Protein AF-A0A4D4M979-F1 (afdb_monomer_lite)

Secondary structure (DSSP, 8-state):
-EE-TTT--EE----TTTSSGGGS-HHHHHHHHHHH-GGG-S---B-TTSPBPPHHHHHHHHHHHHHH-------TT------TTT---------S---------PPPP--S----------

Organism: Streptomyces avermitilis (NCBI:txid33903)

Structure (mmCIF, N/CA/C/O backbone):
data_AF-A0A4D4M979-F1
#
_entry.id   AF-A0A4D4M979-F1
#
loop_
_atom_site.group_PDB
_atom_site.id
_atom_site.type_symbol
_atom_site.label_atom_id
_atom_site.label_alt_id
_atom_site.label_comp_id
_atom_site.label_asym_id
_atom_site.label_entity_id
_atom_site.label_seq_id
_atom_site.pdbx_PDB_ins_code
_atom_site.Cartn_x
_atom_site.Cartn_y
_atom_site.Cartn_z
_atom_site.occupancy
_atom_site.B_iso_or_equiv
_atom_site.auth_seq_id
_atom_site.auth_comp_id
_atom_site.auth_asym_id
_atom_site.auth_atom_id
_atom_site.pdbx_PDB_model_num
ATOM 1 N N . MET A 1 1 ? 0.948 -15.179 -0.606 1.00 80.69 1 MET A N 1
ATOM 2 C CA . MET A 1 1 ? -0.128 -15.086 0.411 1.00 80.69 1 MET A CA 1
ATOM 3 C C . MET A 1 1 ? 0.399 -15.652 1.715 1.00 80.69 1 MET A C 1
ATOM 5 O O . MET A 1 1 ? 1.251 -16.529 1.660 1.00 80.69 1 MET A O 1
ATOM 9 N N . THR A 1 2 ? -0.081 -15.157 2.853 1.00 89.06 2 THR A N 1
ATOM 10 C CA . THR A 1 2 ? 0.286 -15.677 4.183 1.00 89.06 2 THR A CA 1
ATOM 11 C C . THR A 1 2 ? -0.954 -16.188 4.913 1.00 89.06 2 THR A C 1
ATOM 13 O O . THR A 1 2 ? -2.064 -15.757 4.597 1.00 89.06 2 THR A O 1
ATOM 16 N N . ALA A 1 3 ? -0.794 -17.106 5.864 1.00 91.56 3 ALA A N 1
ATOM 17 C CA . ALA A 1 3 ? -1.880 -17.530 6.744 1.00 91.56 3 ALA A CA 1
ATOM 18 C C . ALA A 1 3 ? -1.894 -16.652 8.000 1.00 91.56 3 ALA A C 1
ATOM 20 O O . ALA A 1 3 ? -0.865 -16.462 8.648 1.00 91.56 3 ALA A O 1
ATOM 21 N N . HIS A 1 4 ? -3.061 -16.124 8.362 1.00 92.56 4 HIS A N 1
ATOM 22 C CA . HIS A 1 4 ? -3.214 -15.379 9.603 1.00 92.56 4 HIS A CA 1
ATOM 23 C C . HIS A 1 4 ? -2.940 -16.302 10.805 1.00 92.56 4 HIS A C 1
ATOM 25 O O . HIS A 1 4 ? -3.612 -17.326 10.929 1.00 92.56 4 HIS A O 1
ATOM 31 N N . PRO A 1 5 ? -2.051 -15.940 11.748 1.00 88.62 5 PRO A N 1
ATOM 32 C CA . PRO A 1 5 ? -1.567 -16.865 12.782 1.00 88.62 5 PRO A CA 1
ATOM 33 C C . PRO A 1 5 ? -2.659 -17.361 13.738 1.00 88.62 5 PRO A C 1
ATOM 35 O O . PRO A 1 5 ? -2.608 -18.493 14.195 1.00 88.62 5 PRO A O 1
ATOM 38 N N . VAL A 1 6 ? -3.663 -16.526 14.029 1.00 90.50 6 VAL A N 1
ATOM 39 C CA . VAL A 1 6 ? -4.783 -16.898 14.915 1.00 90.50 6 VAL A CA 1
ATOM 40 C C . VAL A 1 6 ? -5.943 -17.568 14.168 1.00 90.50 6 VAL A C 1
ATOM 42 O O . VAL A 1 6 ? -6.495 -18.552 14.639 1.00 90.50 6 VAL A O 1
ATOM 45 N N . THR A 1 7 ? -6.353 -17.030 13.014 1.00 91.69 7 THR A N 1
ATOM 46 C CA . THR A 1 7 ? -7.582 -17.461 12.322 1.00 91.69 7 THR A CA 1
ATOM 47 C C . THR A 1 7 ? -7.343 -18.474 11.204 1.00 91.69 7 THR A C 1
ATOM 49 O O . THR A 1 7 ? -8.308 -19.014 10.669 1.00 91.69 7 THR A O 1
ATOM 52 N N . GLY A 1 8 ? -6.093 -18.685 10.779 1.00 91.00 8 GLY A N 1
ATOM 53 C CA . GLY A 1 8 ? -5.733 -19.530 9.634 1.00 91.00 8 GLY A CA 1
ATOM 54 C C . GLY A 1 8 ? -6.196 -19.000 8.270 1.00 91.00 8 GLY A C 1
ATOM 55 O O . GLY A 1 8 ? -5.906 -19.608 7.241 1.00 91.00 8 GLY A O 1
ATOM 56 N N . ARG A 1 9 ? -6.910 -17.866 8.221 1.00 93.00 9 ARG A N 1
ATOM 57 C CA . ARG A 1 9 ? -7.409 -17.286 6.969 1.00 93.00 9 ARG A CA 1
ATOM 58 C C . ARG A 1 9 ? -6.246 -16.853 6.088 1.00 93.00 9 ARG A C 1
ATOM 60 O O . ARG A 1 9 ? -5.257 -16.309 6.573 1.00 93.00 9 ARG A O 1
ATOM 67 N N . ARG A 1 10 ? -6.389 -17.046 4.777 1.00 94.44 10 ARG A N 1
ATOM 68 C CA . ARG A 1 10 ? -5.401 -16.554 3.821 1.00 94.44 10 ARG A CA 1
ATOM 69 C C . ARG A 1 10 ? -5.484 -15.032 3.708 1.00 94.44 10 ARG A C 1
ATOM 71 O O . ARG A 1 10 ? -6.569 -14.486 3.517 1.00 94.44 10 ARG A O 1
ATOM 78 N N . CYS A 1 11 ? -4.333 -14.380 3.777 1.00 94.56 11 CYS A N 1
ATOM 79 C CA . CYS A 1 11 ? -4.182 -12.935 3.748 1.00 94.56 11 CYS A CA 1
ATOM 80 C C . CYS A 1 11 ? -3.271 -12.496 2.596 1.00 94.56 11 CYS A C 1
ATOM 82 O O . CYS A 1 11 ? -2.262 -13.141 2.267 1.00 94.56 11 CYS A O 1
ATOM 84 N N . TRP A 1 12 ? -3.645 -11.370 1.991 1.00 95.25 12 TRP A N 1
ATOM 85 C CA . TRP A 1 12 ? -2.825 -10.647 1.033 1.00 95.25 12 TRP A CA 1
ATOM 86 C C . TRP A 1 12 ? -1.806 -9.795 1.796 1.00 95.25 12 TRP A C 1
ATOM 88 O O . TRP A 1 12 ? -2.139 -8.747 2.335 1.00 95.25 12 TRP A O 1
ATOM 98 N N . PHE A 1 13 ? -0.577 -10.303 1.894 1.00 93.62 13 PHE A N 1
ATOM 99 C CA . PHE A 1 13 ? 0.503 -9.705 2.678 1.00 93.62 13 PHE A CA 1
ATOM 100 C C . PHE A 1 13 ? 1.779 -9.680 1.836 1.00 93.62 13 PHE A C 1
ATOM 102 O O . PHE A 1 13 ? 2.540 -10.648 1.794 1.00 93.62 13 PHE A O 1
ATOM 109 N N . ASN A 1 14 ? 1.933 -8.611 1.065 1.00 94.38 14 ASN A N 1
ATOM 110 C CA . ASN A 1 14 ? 3.081 -8.312 0.216 1.00 94.38 14 ASN A CA 1
ATOM 111 C C . ASN A 1 14 ? 3.073 -6.799 -0.085 1.00 94.38 14 ASN A C 1
ATOM 113 O O . ASN A 1 14 ? 2.214 -6.073 0.415 1.00 94.38 14 ASN A O 1
ATOM 117 N N . GLN A 1 15 ? 4.021 -6.331 -0.896 1.00 94.69 15 GLN A N 1
ATOM 118 C CA . GLN A 1 15 ? 4.173 -4.910 -1.225 1.00 94.69 15 GLN A CA 1
ATOM 119 C C . GLN A 1 15 ? 4.017 -4.613 -2.725 1.00 94.69 15 GLN A C 1
ATOM 121 O O . GLN A 1 15 ? 4.398 -3.530 -3.164 1.00 94.69 15 GLN A O 1
ATOM 126 N N . ILE A 1 16 ? 3.452 -5.534 -3.522 1.00 95.62 16 ILE A N 1
ATOM 127 C CA . ILE A 1 16 ? 3.442 -5.400 -4.992 1.00 95.62 16 ILE A CA 1
ATOM 128 C C . ILE A 1 16 ? 2.747 -4.126 -5.464 1.00 95.62 16 ILE A C 1
ATOM 130 O O . ILE A 1 16 ? 3.225 -3.523 -6.407 1.00 95.62 16 ILE A O 1
ATOM 134 N N . ALA A 1 17 ? 1.681 -3.669 -4.799 1.00 93.12 17 ALA A N 1
ATOM 135 C CA . ALA A 1 17 ? 0.971 -2.452 -5.199 1.00 93.12 17 ALA A CA 1
ATOM 136 C C . ALA A 1 17 ? 1.818 -1.174 -5.075 1.00 93.12 17 ALA A C 1
ATOM 138 O O . ALA A 1 17 ? 1.526 -0.190 -5.743 1.00 93.12 17 ALA A O 1
ATOM 139 N N . PHE A 1 18 ? 2.885 -1.206 -4.270 1.00 91.31 18 PHE A N 1
ATOM 140 C CA . PHE A 1 18 ? 3.777 -0.068 -4.033 1.00 91.31 18 PHE A CA 1
ATOM 141 C C . PHE A 1 18 ? 5.150 -0.239 -4.692 1.00 91.31 18 PHE A C 1
ATOM 143 O O . PHE A 1 18 ? 5.744 0.735 -5.131 1.00 91.31 18 PHE A O 1
ATOM 150 N N . LEU A 1 19 ? 5.676 -1.467 -4.752 1.00 95.06 19 LEU A N 1
ATOM 151 C CA . LEU A 1 19 ? 7.031 -1.754 -5.232 1.00 95.06 19 LEU A CA 1
ATOM 152 C C . LEU A 1 19 ? 7.027 -2.262 -6.679 1.00 95.06 19 LEU A C 1
ATOM 154 O O . LEU A 1 19 ? 7.566 -3.328 -6.980 1.00 95.06 19 LEU A O 1
ATOM 158 N N . ASN A 1 20 ? 6.401 -1.515 -7.582 1.00 95.19 20 ASN A N 1
ATOM 159 C CA . ASN A 1 20 ? 6.343 -1.836 -9.008 1.00 95.19 20 ASN A CA 1
ATOM 160 C C . ASN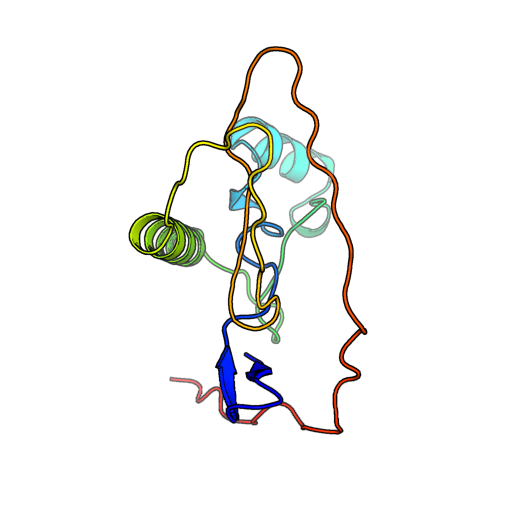 A 1 20 ? 6.576 -0.583 -9.862 1.00 95.19 20 ASN A C 1
ATOM 162 O O . ASN A 1 20 ? 6.314 0.534 -9.409 1.00 95.19 20 ASN A O 1
ATOM 166 N N . GLU A 1 21 ? 7.015 -0.775 -11.106 1.00 95.88 21 GLU A N 1
ATOM 167 C CA . GLU A 1 21 ? 7.346 0.331 -12.012 1.00 95.88 21 GLU A CA 1
ATOM 168 C C . GLU A 1 21 ? 6.142 1.225 -12.347 1.00 95.88 21 GLU A C 1
ATOM 170 O O . GLU A 1 21 ? 6.294 2.415 -12.611 1.00 95.88 21 GLU A O 1
ATOM 175 N N . TRP A 1 22 ? 4.922 0.691 -12.280 1.00 95.62 22 TRP A N 1
ATOM 176 C CA . TRP A 1 22 ? 3.693 1.415 -12.607 1.00 95.62 22 TRP A CA 1
ATOM 177 C C . TRP A 1 22 ? 3.275 2.437 -11.544 1.00 95.62 22 TRP A C 1
ATOM 179 O O . TRP A 1 22 ? 2.396 3.253 -11.805 1.00 95.62 22 TRP A O 1
ATOM 189 N N . THR A 1 23 ? 3.917 2.433 -10.372 1.00 93.12 23 THR A N 1
ATOM 190 C CA . THR A 1 23 ? 3.783 3.508 -9.369 1.00 93.12 23 THR A CA 1
ATOM 191 C C . THR A 1 23 ? 4.657 4.723 -9.659 1.00 93.12 23 THR A C 1
ATOM 193 O O . THR A 1 23 ? 4.452 5.782 -9.066 1.00 93.12 23 THR A O 1
ATOM 196 N N . ILE A 1 24 ? 5.636 4.577 -10.553 1.00 94.44 24 ILE A N 1
ATOM 197 C CA . ILE A 1 24 ? 6.498 5.667 -10.992 1.00 94.44 24 ILE A CA 1
ATOM 198 C C . ILE A 1 24 ? 5.722 6.459 -12.043 1.00 94.44 24 ILE A C 1
ATOM 200 O O . ILE A 1 24 ? 5.098 5.880 -12.937 1.00 94.44 24 ILE A O 1
ATOM 204 N N . GLU A 1 25 ? 5.758 7.784 -11.921 1.00 95.00 25 GLU A N 1
ATOM 205 C CA . GLU A 1 25 ? 5.173 8.682 -12.913 1.00 95.00 25 GLU A CA 1
ATOM 206 C C . GLU A 1 25 ? 5.720 8.326 -14.317 1.00 95.00 25 GLU A C 1
ATOM 208 O O . GLU A 1 25 ? 6.919 8.054 -14.436 1.00 95.00 25 GLU A O 1
ATOM 213 N N . PRO A 1 26 ? 4.864 8.227 -15.354 1.00 95.56 26 PRO A N 1
ATOM 214 C CA . PRO A 1 26 ? 5.257 7.725 -16.670 1.00 95.56 26 PRO A CA 1
ATOM 215 C C . PRO A 1 26 ? 6.510 8.363 -17.276 1.00 95.56 26 PRO A C 1
ATOM 217 O O . PRO A 1 26 ? 7.391 7.619 -17.709 1.00 95.56 26 PRO A O 1
ATOM 220 N N . GLU A 1 27 ? 6.628 9.693 -17.272 1.00 97.25 27 GLU A N 1
ATOM 221 C CA . GLU A 1 27 ? 7.786 10.391 -17.850 1.00 97.25 27 GLU A CA 1
ATOM 222 C C . GLU A 1 27 ? 9.069 10.078 -17.064 1.00 97.25 27 GLU A C 1
ATOM 224 O O . GLU A 1 27 ? 10.121 9.798 -17.646 1.00 97.25 27 GLU A O 1
ATOM 229 N N . ILE A 1 28 ? 8.981 10.042 -15.730 1.00 96.12 28 ILE A N 1
ATOM 230 C CA . ILE A 1 28 ? 10.098 9.646 -14.860 1.00 96.12 28 ILE A CA 1
ATOM 231 C C . ILE A 1 28 ? 10.484 8.184 -15.104 1.00 96.12 28 ILE A C 1
ATOM 233 O O . ILE A 1 28 ? 11.674 7.867 -15.161 1.00 96.12 28 ILE A O 1
ATOM 237 N N . ARG A 1 29 ? 9.510 7.280 -15.247 1.00 96.12 29 ARG A N 1
ATOM 238 C CA . ARG A 1 29 ? 9.770 5.861 -15.517 1.00 96.12 29 ARG A CA 1
ATOM 239 C C . ARG A 1 29 ? 10.506 5.692 -16.839 1.00 96.12 29 ARG A C 1
ATOM 241 O O . ARG A 1 29 ? 11.527 5.011 -16.866 1.00 96.12 29 ARG A O 1
ATOM 248 N N . GLU A 1 30 ? 10.007 6.305 -17.908 1.00 96.44 30 GLU A N 1
ATOM 249 C CA . GLU A 1 30 ? 10.623 6.245 -19.237 1.00 96.44 30 GLU A CA 1
ATOM 250 C C . GLU A 1 30 ? 12.060 6.766 -19.207 1.00 96.44 30 GLU A C 1
ATOM 252 O O . GLU A 1 30 ? 12.967 6.095 -19.699 1.00 96.44 30 GLU A O 1
ATOM 257 N N . TYR A 1 31 ? 12.291 7.896 -18.535 1.00 97.12 31 TYR A N 1
ATOM 258 C CA . TYR A 1 31 ? 13.632 8.437 -18.333 1.00 97.12 31 TYR A CA 1
ATOM 259 C C . TYR A 1 31 ? 14.554 7.474 -17.567 1.00 97.12 31 TYR A C 1
ATOM 261 O O . TYR A 1 31 ? 15.696 7.249 -17.967 1.00 97.12 31 TYR A O 1
ATOM 269 N N . LEU A 1 32 ? 14.081 6.878 -16.467 1.00 96.75 32 LEU A N 1
ATOM 270 C CA . LEU A 1 32 ? 14.884 5.929 -15.691 1.00 96.75 32 LEU A CA 1
ATOM 271 C C . LEU A 1 32 ? 15.210 4.661 -16.491 1.00 96.75 32 LEU A C 1
ATOM 273 O O . LEU A 1 32 ? 16.320 4.145 -16.368 1.00 96.75 32 LEU A O 1
ATOM 277 N N . ILE A 1 33 ? 14.279 4.183 -17.319 1.00 96.50 33 ILE A N 1
ATOM 278 C CA . ILE A 1 33 ? 14.511 3.047 -18.220 1.00 96.50 33 ILE A CA 1
ATOM 279 C C . ILE A 1 33 ? 15.555 3.403 -19.281 1.00 96.50 33 ILE A C 1
ATOM 281 O O . ILE A 1 33 ? 16.429 2.583 -19.548 1.00 96.50 33 ILE A O 1
ATOM 285 N N . ASP A 1 34 ? 15.500 4.598 -19.868 1.00 97.38 34 ASP A N 1
ATOM 286 C CA . ASP A 1 34 ? 16.477 5.035 -20.873 1.00 97.38 34 ASP A CA 1
ATOM 287 C C . ASP A 1 34 ? 17.899 5.114 -20.290 1.00 97.38 34 ASP A C 1
ATOM 289 O O . ASP A 1 34 ? 18.856 4.606 -20.877 1.00 97.38 34 ASP A O 1
ATOM 293 N N . VAL A 1 35 ? 18.038 5.678 -19.085 1.00 97.44 35 VAL A N 1
ATOM 294 C CA . VAL A 1 35 ? 19.348 5.892 -18.450 1.00 97.44 35 VAL A CA 1
ATOM 295 C C . VAL A 1 35 ? 19.922 4.619 -17.817 1.00 97.44 35 VAL A C 1
ATOM 297 O O . VAL A 1 35 ? 21.131 4.389 -17.897 1.00 97.44 35 VAL A O 1
ATOM 300 N N . TYR A 1 36 ? 19.090 3.803 -17.162 1.00 95.94 36 TYR A N 1
ATOM 301 C CA . TYR A 1 36 ? 19.544 2.676 -16.332 1.00 95.94 36 TYR A CA 1
ATOM 302 C C . TYR A 1 36 ? 19.088 1.297 -16.830 1.00 95.94 36 TYR A C 1
ATOM 304 O O . TYR A 1 36 ? 19.513 0.276 -16.284 1.00 95.94 36 TYR A O 1
ATOM 312 N N . GLY A 1 37 ? 18.251 1.242 -17.866 1.00 94.50 37 GLY A N 1
ATOM 313 C CA . GLY A 1 37 ? 17.589 0.021 -18.319 1.00 94.50 37 GLY A CA 1
ATOM 314 C C . GLY A 1 37 ? 16.428 -0.402 -17.411 1.00 94.50 37 GLY A C 1
ATOM 315 O O . GLY A 1 37 ? 16.313 0.020 -16.261 1.00 94.50 37 GLY A O 1
ATOM 316 N N . ALA A 1 38 ? 15.572 -1.298 -17.910 1.00 90.00 38 ALA A N 1
ATOM 317 C CA . ALA A 1 38 ? 14.400 -1.789 -17.171 1.00 90.00 38 ALA A CA 1
ATOM 318 C C . ALA A 1 38 ? 14.749 -2.523 -15.856 1.00 90.00 38 ALA A C 1
ATOM 320 O O . ALA A 1 38 ? 13.971 -2.491 -14.903 1.00 90.00 38 ALA A O 1
ATOM 321 N N . GLU A 1 39 ? 15.932 -3.145 -15.781 1.00 91.25 39 GLU A N 1
ATOM 322 C CA . GLU A 1 39 ? 16.442 -3.798 -14.562 1.00 91.25 39 GLU A CA 1
ATOM 323 C C . GLU A 1 39 ? 17.051 -2.809 -13.553 1.00 91.25 39 GLU A C 1
ATOM 325 O O . GLU A 1 39 ? 17.305 -3.175 -12.408 1.00 91.25 39 GLU A O 1
ATOM 330 N N . GLY A 1 40 ? 17.305 -1.563 -13.966 1.00 92.25 40 GLY A N 1
ATOM 331 C CA . GLY A 1 40 ? 17.886 -0.511 -13.130 1.00 92.25 40 GLY A CA 1
ATOM 332 C C . GLY A 1 40 ? 16.853 0.325 -12.372 1.00 92.25 40 GLY A C 1
ATOM 333 O O . GLY A 1 40 ? 17.221 1.282 -11.690 1.00 92.25 40 GLY A O 1
ATOM 334 N N . LEU A 1 41 ? 15.564 -0.006 -12.493 1.00 94.62 41 LEU A N 1
ATOM 335 C CA . LEU A 1 41 ? 14.495 0.709 -11.806 1.00 94.62 41 LEU A CA 1
ATOM 336 C C . LEU A 1 41 ? 14.575 0.516 -10.282 1.00 94.62 41 LEU A C 1
ATOM 338 O O . LEU A 1 41 ? 14.849 -0.588 -9.811 1.00 94.62 41 LEU A O 1
ATOM 342 N N . PRO A 1 42 ? 14.271 1.560 -9.485 1.00 90.81 42 PRO A N 1
ATOM 343 C CA . PRO A 1 42 ? 14.346 1.481 -8.026 1.00 90.81 42 PRO A CA 1
ATOM 344 C C . PRO A 1 42 ? 13.371 0.447 -7.448 1.00 90.81 42 PRO A C 1
ATOM 346 O O . PRO A 1 42 ? 13.684 -0.213 -6.458 1.00 90.81 42 PRO A O 1
ATOM 349 N N . PHE A 1 43 ? 12.204 0.290 -8.082 1.00 90.88 43 PHE A N 1
ATOM 350 C CA . PHE A 1 43 ? 11.203 -0.710 -7.735 1.00 90.88 43 PHE A CA 1
ATOM 351 C C . PHE A 1 43 ? 10.652 -1.351 -9.010 1.00 90.88 43 PHE A C 1
ATOM 353 O O . PHE A 1 43 ? 10.027 -0.669 -9.820 1.00 90.88 43 PHE A O 1
ATOM 360 N N . ASN A 1 44 ? 10.847 -2.661 -9.175 1.00 94.69 44 ASN A N 1
ATOM 361 C CA . ASN A 1 44 ? 10.181 -3.430 -10.225 1.00 94.69 44 ASN A CA 1
ATOM 362 C C . ASN A 1 44 ? 9.979 -4.893 -9.804 1.00 94.69 44 ASN A C 1
ATOM 364 O O . ASN A 1 44 ? 10.727 -5.790 -10.193 1.00 94.69 44 ASN A O 1
ATOM 368 N N . THR A 1 45 ? 9.004 -5.134 -8.921 1.00 95.06 45 THR A N 1
ATOM 369 C CA . THR A 1 45 ? 8.688 -6.498 -8.477 1.00 95.06 45 THR A CA 1
ATOM 370 C C . THR A 1 45 ? 8.224 -7.356 -9.655 1.00 95.06 45 THR A C 1
ATOM 372 O O . THR A 1 45 ? 7.370 -6.955 -10.441 1.00 95.06 45 THR A O 1
ATOM 375 N N . ARG A 1 46 ? 8.755 -8.578 -9.721 1.00 95.06 46 ARG A N 1
ATOM 376 C CA . ARG A 1 46 ? 8.455 -9.593 -10.735 1.00 95.06 46 ARG A CA 1
ATOM 377 C C . ARG A 1 46 ? 7.706 -10.769 -10.113 1.00 95.06 46 ARG A C 1
ATOM 379 O O . ARG A 1 46 ? 7.672 -10.926 -8.888 1.00 95.06 46 ARG A O 1
ATOM 386 N N . PHE A 1 47 ? 7.119 -11.621 -10.947 1.00 95.69 47 PHE A N 1
ATOM 387 C CA . PHE A 1 47 ? 6.643 -12.923 -10.488 1.00 95.69 47 PHE A CA 1
ATOM 388 C C . PHE A 1 47 ? 7.804 -13.750 -9.920 1.00 95.69 47 PHE A C 1
ATOM 390 O O . PHE A 1 47 ? 8.968 -13.508 -10.231 1.00 95.69 47 PHE A O 1
ATOM 397 N N . GLY A 1 48 ? 7.498 -14.774 -9.115 1.00 93.62 48 GLY A N 1
ATOM 398 C CA . GLY A 1 48 ? 8.528 -15.636 -8.514 1.00 93.62 48 GLY A CA 1
ATOM 399 C C . GLY A 1 48 ? 9.428 -16.350 -9.534 1.00 93.62 48 GLY A C 1
ATOM 400 O O . GLY A 1 48 ? 10.536 -16.741 -9.185 1.00 93.62 48 GLY A O 1
ATOM 401 N N . GLY A 1 49 ? 8.971 -16.492 -10.785 1.00 94.31 49 GLY A N 1
ATOM 402 C CA . GLY A 1 49 ? 9.763 -17.008 -11.907 1.00 94.31 49 GLY A CA 1
ATOM 403 C C . GLY A 1 49 ? 10.613 -15.961 -12.643 1.00 94.31 49 GLY A C 1
ATOM 404 O O . GLY A 1 49 ? 11.400 -16.334 -13.503 1.00 94.31 49 GLY A O 1
ATOM 405 N N . GLY A 1 50 ? 10.476 -14.672 -12.318 1.00 93.25 50 GLY A N 1
ATOM 406 C CA . GLY A 1 50 ? 11.176 -13.559 -12.972 1.00 93.25 50 GLY A CA 1
ATOM 407 C C . GLY A 1 50 ? 10.366 -12.828 -14.051 1.00 93.25 50 GLY A C 1
ATOM 408 O O . GLY A 1 50 ? 10.745 -11.728 -14.459 1.00 93.25 50 GLY A O 1
ATOM 409 N N . ASP A 1 51 ? 9.228 -13.375 -14.478 1.00 95.06 51 ASP A N 1
ATOM 410 C CA . ASP A 1 51 ? 8.371 -12.715 -15.465 1.00 95.06 51 ASP A CA 1
ATOM 411 C C . ASP A 1 51 ? 7.874 -11.346 -14.960 1.00 95.06 51 ASP A C 1
ATOM 413 O O . ASP A 1 51 ? 7.603 -11.183 -13.761 1.00 95.06 51 ASP A O 1
ATOM 417 N N . PRO A 1 52 ? 7.767 -10.339 -15.847 1.00 94.31 52 PRO A N 1
ATOM 418 C CA . PRO A 1 52 ? 7.264 -9.021 -15.479 1.00 94.31 52 PRO A CA 1
ATOM 419 C C . PRO A 1 52 ? 5.792 -9.085 -15.059 1.00 94.31 52 PRO A C 1
ATOM 421 O O . PRO A 1 52 ? 5.019 -9.903 -15.558 1.00 94.31 52 PRO A O 1
ATOM 424 N N . ILE A 1 53 ? 5.395 -8.182 -14.163 1.00 95.38 53 ILE A N 1
ATOM 425 C CA . ILE A 1 53 ? 3.993 -8.007 -13.774 1.00 95.38 53 ILE A CA 1
ATOM 426 C C . ILE A 1 53 ? 3.399 -6.871 -14.612 1.00 95.38 53 ILE A C 1
ATOM 428 O O . ILE A 1 53 ? 3.870 -5.733 -14.567 1.00 95.38 53 ILE A O 1
ATOM 432 N N . GLY A 1 54 ? 2.367 -7.199 -15.391 1.00 95.06 54 GLY A N 1
ATOM 433 C CA . GLY A 1 54 ? 1.697 -6.260 -16.288 1.00 95.06 54 GLY A CA 1
ATOM 434 C C . GLY A 1 54 ? 0.971 -5.127 -15.558 1.00 95.06 54 GLY A C 1
ATOM 435 O O . GLY A 1 54 ? 0.532 -5.269 -14.412 1.00 95.06 54 GLY A O 1
ATOM 436 N N . GLN A 1 55 ? 0.829 -3.992 -16.246 1.00 95.88 55 GLN A N 1
ATOM 437 C CA . GLN A 1 55 ? 0.120 -2.815 -15.738 1.00 95.88 55 GLN A CA 1
ATOM 438 C C . GLN A 1 55 ? -1.342 -3.120 -15.392 1.00 95.88 55 GLN A C 1
ATOM 440 O O . GLN A 1 55 ? -1.872 -2.593 -14.418 1.00 95.88 55 GLN A O 1
ATOM 445 N N . ASP A 1 56 ? -1.988 -3.977 -16.178 1.00 97.56 56 ASP A N 1
ATOM 446 C CA . ASP A 1 56 ? -3.366 -4.426 -15.993 1.00 97.56 56 ASP A CA 1
ATOM 447 C C . ASP A 1 56 ? -3.572 -5.107 -14.632 1.00 97.56 56 ASP A C 1
ATOM 449 O O . ASP A 1 56 ? -4.543 -4.821 -13.929 1.00 97.56 56 ASP A O 1
ATOM 453 N N . ILE A 1 57 ? -2.615 -5.938 -14.212 1.00 97.50 57 ILE A N 1
ATOM 454 C CA . ILE A 1 57 ? -2.636 -6.593 -12.901 1.00 97.50 57 ILE A CA 1
ATOM 455 C C . ILE A 1 57 ?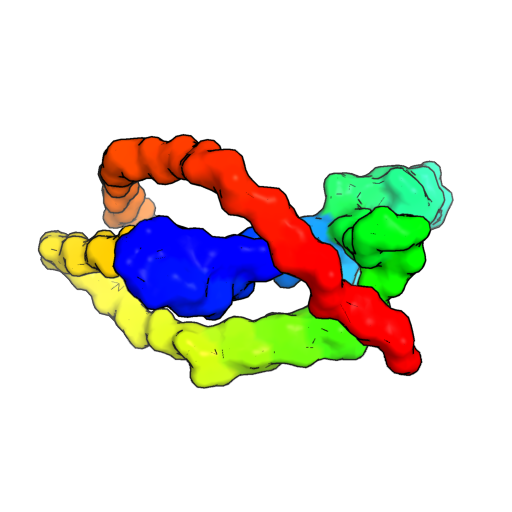 -2.483 -5.556 -11.787 1.00 97.50 57 ILE A C 1
ATOM 457 O O . ILE A 1 57 ? -3.215 -5.605 -10.797 1.00 97.50 57 ILE A O 1
ATOM 461 N N . ILE A 1 58 ? -1.561 -4.601 -11.933 1.00 97.19 58 ILE A N 1
ATOM 462 C CA . ILE A 1 58 ? -1.386 -3.539 -10.934 1.00 97.19 58 ILE A CA 1
ATOM 463 C C . ILE A 1 58 ? -2.636 -2.663 -10.833 1.00 97.19 58 ILE A C 1
ATOM 465 O O . ILE A 1 58 ? -3.066 -2.344 -9.723 1.00 97.19 58 ILE A O 1
ATOM 469 N N . GLN A 1 59 ? -3.260 -2.331 -11.963 1.00 97.06 59 GLN A N 1
ATOM 470 C CA . GLN A 1 59 ? -4.504 -1.569 -11.981 1.00 97.06 59 GLN A CA 1
ATOM 471 C C . GLN A 1 59 ? -5.620 -2.318 -11.247 1.00 97.06 59 GLN A C 1
ATOM 473 O O . GLN A 1 59 ? -6.240 -1.751 -10.350 1.00 97.06 59 GLN A O 1
ATOM 478 N N . LEU A 1 60 ? -5.806 -3.611 -11.532 1.00 98.06 60 LEU A N 1
ATOM 479 C CA . LEU A 1 60 ? -6.783 -4.452 -10.836 1.00 98.06 60 LEU A CA 1
ATOM 480 C C . LEU A 1 60 ? -6.559 -4.462 -9.315 1.00 98.06 60 LEU A C 1
ATOM 482 O O . LEU A 1 60 ? -7.515 -4.379 -8.537 1.00 98.06 60 LEU A O 1
ATOM 486 N N . LEU A 1 61 ? -5.303 -4.565 -8.875 1.00 96.94 61 LEU A N 1
ATOM 487 C CA . LEU A 1 61 ? -4.961 -4.529 -7.454 1.00 96.94 61 LEU A CA 1
ATOM 488 C C . LEU A 1 61 ? -5.316 -3.177 -6.827 1.00 96.94 61 LEU A C 1
ATOM 490 O O . LEU A 1 61 ? -5.942 -3.148 -5.767 1.00 96.94 61 LEU A O 1
ATOM 494 N N . ASN A 1 62 ? -4.961 -2.071 -7.479 1.00 96.69 62 ASN A N 1
ATOM 495 C CA . ASN A 1 62 ? -5.254 -0.720 -6.998 1.00 96.69 62 ASN A CA 1
ATOM 496 C C . ASN A 1 62 ? -6.760 -0.432 -6.948 1.00 96.69 62 ASN A C 1
ATOM 498 O O . ASN A 1 62 ? -7.243 0.152 -5.972 1.00 96.69 62 ASN A O 1
ATOM 502 N N . ASP A 1 63 ? -7.516 -0.899 -7.940 1.00 97.75 63 ASP A N 1
ATOM 503 C CA . ASP A 1 63 ? -8.976 -0.794 -7.962 1.00 97.75 63 ASP A CA 1
ATOM 504 C C . ASP A 1 63 ? -9.594 -1.599 -6.812 1.00 97.75 63 ASP A C 1
ATOM 506 O O . ASP A 1 63 ? -10.478 -1.111 -6.105 1.00 97.75 63 ASP A O 1
ATOM 510 N N . THR A 1 64 ? -9.066 -2.799 -6.551 1.00 97.81 64 THR A N 1
ATOM 511 C CA . THR A 1 64 ? -9.490 -3.648 -5.427 1.00 97.81 64 THR A CA 1
ATOM 512 C C . THR A 1 64 ? -9.202 -2.976 -4.085 1.00 97.81 64 THR A C 1
ATOM 514 O O . THR A 1 64 ? -10.079 -2.922 -3.220 1.00 97.81 64 THR A O 1
ATOM 517 N N . TYR A 1 65 ? -8.003 -2.414 -3.902 1.00 96.69 65 TYR A N 1
ATOM 518 C CA . TYR A 1 65 ? -7.692 -1.622 -2.711 1.00 96.69 65 TYR A CA 1
ATOM 519 C C . TYR A 1 65 ? -8.666 -0.456 -2.562 1.00 96.69 65 TYR A C 1
ATOM 521 O O . TYR A 1 65 ? -9.240 -0.281 -1.488 1.00 96.69 65 TYR A O 1
ATOM 529 N N . THR A 1 66 ? -8.910 0.302 -3.631 1.00 96.19 66 THR A N 1
ATOM 530 C CA . THR A 1 66 ? -9.804 1.465 -3.604 1.00 96.19 66 THR A CA 1
ATOM 531 C C . THR A 1 66 ? -11.223 1.077 -3.197 1.00 96.19 66 THR A C 1
ATOM 533 O O . THR A 1 66 ? -11.791 1.715 -2.307 1.00 96.19 66 THR A O 1
ATOM 536 N N . ALA A 1 67 ? -11.763 0.008 -3.785 1.00 98.06 67 ALA A N 1
ATOM 537 C CA . ALA A 1 67 ? -13.114 -0.483 -3.524 1.00 98.06 67 ALA A CA 1
ATOM 538 C C . ALA A 1 67 ? -13.316 -0.985 -2.084 1.00 98.06 67 ALA A C 1
ATOM 540 O O . ALA A 1 67 ? -14.423 -0.908 -1.552 1.00 98.06 67 ALA A O 1
ATOM 541 N N . HIS A 1 68 ? -12.257 -1.488 -1.444 1.00 97.25 68 HIS A N 1
ATOM 542 C CA . HIS A 1 68 ? -12.310 -2.041 -0.087 1.00 97.25 68 HIS A CA 1
ATOM 543 C C . HIS A 1 68 ? -11.696 -1.130 0.989 1.00 97.25 68 HIS A C 1
ATOM 545 O O . HIS A 1 68 ? -11.649 -1.511 2.160 1.00 97.25 68 HIS A O 1
ATOM 551 N N . THR A 1 69 ? -11.244 0.074 0.630 1.00 97.19 69 THR A N 1
ATOM 552 C CA . THR A 1 69 ? -10.677 1.032 1.589 1.00 97.19 69 THR A CA 1
ATOM 553 C C . THR A 1 69 ? -11.783 1.768 2.338 1.00 97.19 69 THR A C 1
ATOM 555 O O . THR A 1 69 ? -12.607 2.455 1.737 1.00 97.19 69 THR A O 1
ATOM 558 N N . THR A 1 70 ? -11.756 1.691 3.670 1.00 95.88 70 THR A N 1
ATOM 559 C CA . THR A 1 70 ? -12.550 2.572 4.543 1.00 95.88 70 THR A CA 1
ATOM 560 C C . THR A 1 70 ? -11.745 3.828 4.865 1.00 95.88 70 THR A C 1
ATOM 562 O O . THR A 1 70 ? -10.548 3.739 5.143 1.00 95.88 70 THR A O 1
ATOM 565 N N . ARG A 1 71 ? -12.391 4.997 4.808 1.00 94.50 71 ARG A N 1
ATOM 566 C CA . ARG A 1 71 ? -11.766 6.301 5.057 1.00 94.50 71 ARG A CA 1
ATOM 567 C C . ARG A 1 71 ? -12.459 6.974 6.227 1.00 94.50 71 ARG A C 1
ATOM 569 O O . ARG A 1 71 ? -13.624 7.327 6.111 1.00 94.50 71 ARG A O 1
ATOM 576 N N . GLU A 1 72 ? -11.714 7.184 7.305 1.00 92.62 72 GLU A N 1
ATOM 577 C CA . GLU A 1 72 ? -12.203 7.877 8.494 1.00 92.62 72 GLU A CA 1
ATOM 578 C C . GLU A 1 72 ? -11.359 9.137 8.746 1.00 92.62 72 GLU A C 1
ATOM 580 O O . GLU A 1 72 ? -10.125 9.048 8.819 1.00 92.62 72 GLU A O 1
ATOM 585 N N . PRO A 1 73 ? -11.980 10.327 8.833 1.00 93.75 73 PRO A N 1
ATOM 586 C CA . PRO A 1 73 ? -11.267 11.565 9.110 1.00 93.75 73 PRO A CA 1
ATOM 587 C C . PRO A 1 73 ? -10.857 11.628 10.587 1.00 93.75 73 PRO A C 1
ATOM 589 O O . PRO A 1 73 ? -11.698 11.800 11.465 1.00 93.75 73 PRO A O 1
ATOM 592 N N . TRP A 1 74 ? -9.551 11.543 10.838 1.00 94.94 74 TRP A N 1
ATOM 593 C CA . TRP A 1 74 ? -8.964 11.601 12.179 1.00 94.94 74 TRP A CA 1
ATOM 594 C C . TRP A 1 74 ? -9.403 12.831 12.979 1.00 94.94 74 TRP A C 1
ATOM 596 O O . TRP A 1 74 ? -9.273 13.966 12.513 1.00 94.94 74 TRP A O 1
ATOM 606 N N . GLN A 1 75 ? -9.820 12.594 14.217 1.00 95.69 75 GLN A N 1
ATOM 607 C CA . GLN A 1 75 ? -10.024 13.595 15.255 1.00 95.69 75 GLN A CA 1
ATOM 608 C C . GLN A 1 75 ? -8.973 13.451 16.361 1.00 95.69 75 GLN A C 1
ATOM 610 O O . GLN A 1 75 ? -8.377 12.393 16.575 1.00 95.69 75 GLN A O 1
ATOM 615 N N . ALA A 1 76 ? -8.729 14.543 17.084 1.00 96.00 76 ALA A N 1
ATOM 616 C CA . ALA A 1 76 ? -7.825 14.517 18.226 1.00 96.00 76 ALA A CA 1
ATOM 617 C C . ALA A 1 76 ? -8.361 13.566 19.310 1.00 96.00 76 ALA A C 1
ATOM 619 O O . ALA A 1 76 ? -9.488 13.719 19.776 1.00 96.00 76 ALA A O 1
ATOM 620 N N . GLY A 1 77 ? -7.525 12.614 19.728 1.00 96.38 77 GLY A N 1
ATOM 621 C CA . GLY A 1 77 ? -7.884 11.589 20.710 1.00 96.38 77 GLY A CA 1
ATOM 622 C C . GLY A 1 77 ? -8.374 10.270 20.109 1.00 96.38 77 GLY A C 1
ATOM 623 O O . GLY A 1 77 ? -8.530 9.309 20.863 1.00 96.38 77 GLY A O 1
ATOM 624 N N . ASP A 1 78 ? -8.561 10.187 18.788 1.00 97.50 78 ASP A N 1
ATOM 625 C CA . ASP A 1 78 ? -8.894 8.923 18.130 1.00 97.50 78 ASP A CA 1
ATOM 626 C C . ASP A 1 78 ? -7.769 7.892 18.292 1.00 97.50 78 ASP A C 1
ATOM 628 O O . ASP A 1 78 ? -6.577 8.212 18.278 1.00 97.50 78 ASP A O 1
ATOM 632 N N . LEU A 1 79 ? -8.164 6.621 18.398 1.00 96.50 79 LEU A N 1
ATOM 633 C CA . LEU A 1 79 ? -7.264 5.474 18.415 1.00 96.50 79 LEU A CA 1
ATOM 634 C C . LEU A 1 79 ? -7.725 4.454 17.375 1.00 96.50 79 LEU A C 1
ATOM 636 O O . LEU A 1 79 ? -8.825 3.911 17.466 1.00 96.50 79 LEU A O 1
ATOM 640 N N . MET A 1 80 ? -6.846 4.139 16.426 1.00 96.06 80 MET A N 1
ATOM 641 C CA . MET A 1 80 ? -7.066 3.075 15.452 1.00 96.06 80 MET A CA 1
ATOM 642 C C . MET A 1 80 ? -6.209 1.863 15.809 1.00 96.06 80 MET A C 1
ATOM 644 O O . MET A 1 80 ? -4.983 1.954 15.8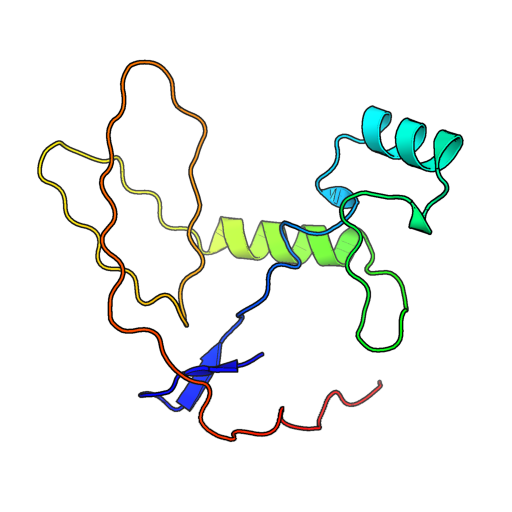57 1.00 96.06 80 MET A O 1
ATOM 648 N N . LEU A 1 81 ? -6.854 0.716 16.019 1.00 96.00 81 LEU A N 1
ATOM 649 C CA . LEU A 1 81 ? -6.172 -0.564 16.176 1.00 96.00 81 LEU A CA 1
ATOM 650 C C . LEU A 1 81 ? -6.183 -1.319 14.846 1.00 96.00 81 LEU A C 1
ATOM 652 O O . LEU A 1 81 ? -7.247 -1.612 14.299 1.00 96.00 81 LEU A O 1
ATOM 656 N N . VAL A 1 82 ? -4.997 -1.658 14.342 1.00 95.75 82 VAL A N 1
ATOM 657 C CA . VAL A 1 82 ? -4.832 -2.353 13.061 1.00 95.75 82 VAL A CA 1
ATOM 658 C C . VAL A 1 82 ? -4.297 -3.760 13.290 1.00 95.75 82 VAL A C 1
ATOM 660 O O . VAL A 1 82 ? -3.238 -3.954 13.880 1.00 95.75 82 VAL A O 1
ATOM 663 N N . ASP A 1 83 ? -5.010 -4.749 12.758 1.00 94.62 83 ASP A N 1
ATOM 664 C CA . ASP A 1 83 ? -4.478 -6.095 12.562 1.00 94.62 83 ASP A CA 1
ATOM 665 C C . ASP A 1 83 ? -3.610 -6.099 11.296 1.00 94.62 83 ASP A C 1
ATOM 667 O O . ASP A 1 83 ? -4.109 -6.183 10.170 1.00 94.62 83 ASP A O 1
ATOM 671 N N . ASN A 1 84 ? -2.299 -5.956 11.489 1.00 93.56 84 ASN A N 1
ATOM 672 C CA . ASN A 1 84 ? -1.348 -5.739 10.401 1.00 93.56 84 ASN A CA 1
ATOM 673 C C . ASN A 1 84 ? -1.311 -6.892 9.383 1.00 93.56 84 ASN A C 1
ATOM 675 O O . ASN A 1 84 ? -0.970 -6.669 8.229 1.00 93.56 84 ASN A O 1
ATOM 679 N N . VAL A 1 85 ? -1.670 -8.122 9.775 1.00 92.62 85 VAL A N 1
ATOM 680 C CA . VAL A 1 85 ? -1.586 -9.291 8.880 1.00 92.62 85 VAL A CA 1
ATOM 681 C C . VAL A 1 85 ? -2.710 -9.293 7.849 1.00 92.62 85 VAL A C 1
ATOM 683 O O . VAL A 1 85 ? -2.515 -9.744 6.719 1.00 92.62 85 VAL A O 1
ATOM 686 N N . ARG A 1 86 ? -3.895 -8.802 8.225 1.00 93.12 86 ARG A N 1
ATOM 687 C CA . ARG A 1 86 ? -5.082 -8.821 7.357 1.00 93.12 86 ARG A CA 1
ATOM 688 C C . ARG A 1 86 ? -5.430 -7.468 6.739 1.00 93.12 86 ARG A C 1
ATOM 690 O O . ARG A 1 86 ? -6.298 -7.436 5.870 1.00 93.12 86 ARG A O 1
ATOM 697 N N . THR A 1 87 ? -4.801 -6.385 7.189 1.00 95.44 87 THR A N 1
ATOM 698 C CA . THR A 1 87 ? -5.168 -5.020 6.802 1.00 95.44 87 THR A CA 1
ATOM 699 C C . THR A 1 87 ? -3.984 -4.287 6.182 1.00 95.44 87 THR A C 1
ATOM 701 O O . THR A 1 87 ? -3.009 -3.967 6.860 1.00 95.44 87 THR A O 1
ATOM 704 N N . ALA A 1 88 ? -4.110 -3.938 4.902 1.00 95.81 88 ALA A N 1
ATOM 705 C CA . ALA A 1 88 ? -3.283 -2.895 4.310 1.00 95.81 88 ALA A CA 1
ATOM 706 C C . ALA A 1 88 ? -3.791 -1.522 4.764 1.00 95.81 88 ALA A C 1
ATOM 708 O O . ALA A 1 88 ? -4.998 -1.303 4.867 1.00 95.81 88 ALA A O 1
ATOM 709 N N . HIS A 1 89 ? -2.874 -0.601 5.026 1.00 95.12 89 HIS A N 1
ATOM 710 C CA . HIS A 1 89 ? -3.192 0.761 5.428 1.00 95.12 89 HIS A CA 1
ATOM 711 C C . HIS A 1 89 ? -2.274 1.742 4.698 1.00 95.12 89 HIS A C 1
ATOM 713 O O . HIS A 1 89 ? -1.162 1.403 4.297 1.00 95.12 89 HIS A O 1
ATOM 719 N N . SER A 1 90 ? -2.781 2.949 4.485 1.00 93.50 90 SER A N 1
ATOM 720 C CA . SER A 1 90 ? -2.158 3.998 3.682 1.00 93.50 90 SER A CA 1
ATOM 721 C C . SER A 1 90 ? -2.475 5.360 4.302 1.00 93.50 90 SER A C 1
ATOM 723 O O . SER A 1 90 ? -3.146 5.458 5.335 1.00 93.50 90 SER A O 1
ATOM 725 N N . ARG A 1 91 ? -1.980 6.421 3.675 1.00 93.75 91 ARG A N 1
ATOM 726 C CA . ARG A 1 91 ? -2.259 7.804 4.025 1.00 93.75 91 ARG A CA 1
ATOM 727 C C . ARG A 1 91 ? -2.639 8.569 2.759 1.00 93.75 91 ARG A C 1
ATOM 729 O O . ARG A 1 91 ? -1.880 8.571 1.798 1.00 93.75 91 ARG A O 1
ATOM 736 N N . GLU A 1 92 ? -3.762 9.276 2.811 1.00 93.62 92 GLU A N 1
ATOM 737 C CA . GLU A 1 92 ? -4.145 10.249 1.782 1.00 93.62 92 GLU A CA 1
ATOM 738 C C . GLU A 1 92 ? -3.277 11.519 1.874 1.00 93.62 92 GLU A C 1
ATOM 740 O O . GLU A 1 92 ? -2.651 11.809 2.906 1.00 93.62 92 GLU A O 1
ATOM 745 N N . ALA A 1 93 ? -3.223 12.304 0.799 1.00 94.62 93 ALA A N 1
ATOM 746 C CA . ALA A 1 93 ? -2.609 13.630 0.849 1.00 94.62 93 ALA A CA 1
ATOM 747 C C . ALA A 1 93 ? -3.269 14.494 1.948 1.00 94.62 93 ALA A C 1
ATOM 749 O O . ALA A 1 93 ? -4.469 14.390 2.193 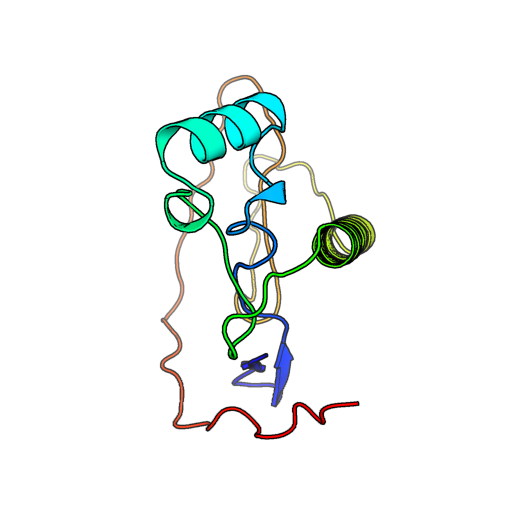1.00 94.62 93 ALA A O 1
ATOM 750 N N . PHE A 1 94 ? -2.480 15.321 2.637 1.00 95.44 94 PHE A N 1
ATOM 751 C CA . PHE A 1 94 ? -2.975 16.242 3.663 1.00 95.44 94 PHE A CA 1
ATOM 752 C C . PHE A 1 94 ? -2.207 17.561 3.600 1.00 95.44 94 PHE A C 1
ATOM 754 O O . PHE A 1 94 ? -1.078 17.604 3.110 1.00 95.44 94 PHE A O 1
ATOM 761 N N . GLU A 1 95 ? -2.809 18.610 4.150 1.00 95.88 95 GLU A N 1
ATOM 762 C CA . GLU A 1 95 ? -2.220 19.941 4.264 1.00 95.88 95 GLU A CA 1
ATOM 763 C C . GLU A 1 95 ? -2.227 20.406 5.725 1.00 95.88 95 GLU A C 1
ATOM 765 O O . GLU A 1 95 ? -3.066 19.983 6.523 1.00 95.88 95 GLU A O 1
ATOM 770 N N . GLY A 1 96 ? -1.293 21.293 6.072 1.00 95.94 96 GLY A N 1
ATOM 771 C CA . GLY A 1 96 ? -1.167 21.852 7.418 1.00 95.94 96 GLY A CA 1
ATOM 772 C C . GLY A 1 96 ? -0.533 20.907 8.454 1.00 95.94 96 GLY A C 1
ATOM 773 O O . GLY A 1 96 ? -0.055 19.820 8.116 1.00 95.94 96 GLY A O 1
ATOM 774 N N . PRO A 1 97 ? -0.466 21.336 9.729 1.00 94.88 97 PRO A N 1
ATOM 775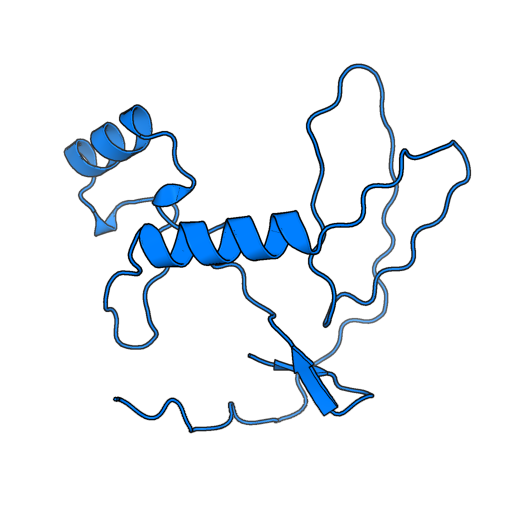 C CA . PRO A 1 97 ? 0.112 20.536 10.805 1.00 94.88 97 PRO A CA 1
ATOM 776 C C . PRO A 1 97 ? -0.715 19.276 11.085 1.00 94.88 97 PRO A C 1
ATOM 778 O O . PRO A 1 97 ? -1.926 19.350 11.282 1.00 94.88 97 PRO A O 1
ATOM 781 N N . ARG A 1 98 ? -0.048 18.121 11.155 1.00 95.50 98 ARG A N 1
ATOM 782 C CA . ARG A 1 98 ? -0.656 16.829 11.494 1.00 95.50 98 ARG A CA 1
ATOM 783 C C . ARG A 1 98 ? 0.333 15.985 12.287 1.00 95.50 98 ARG A C 1
ATOM 785 O O . ARG A 1 98 ? 1.431 15.723 11.805 1.00 95.50 98 ARG A O 1
ATOM 792 N N . GLU A 1 99 ? -0.085 15.506 13.453 1.00 95.81 99 GLU A N 1
ATOM 793 C CA . GLU A 1 99 ? 0.692 14.585 14.284 1.00 95.81 99 GLU A CA 1
ATOM 794 C C . GLU A 1 99 ? -0.123 13.314 14.534 1.00 95.81 99 GLU A C 1
ATOM 796 O O . GLU A 1 99 ? -1.261 13.374 14.994 1.00 95.81 99 GLU A O 1
ATOM 801 N N . VAL A 1 100 ? 0.451 12.161 14.187 1.00 95.75 100 VAL A N 1
ATOM 802 C CA . VAL A 1 100 ? -0.117 10.838 14.464 1.00 95.75 100 VAL A CA 1
ATOM 803 C C . VAL A 1 100 ? 0.998 9.978 15.032 1.00 95.75 100 VAL A C 1
ATOM 805 O O . VAL A 1 100 ? 2.036 9.806 14.393 1.00 95.75 100 VAL A O 1
ATOM 808 N N . LEU A 1 101 ? 0.779 9.448 16.231 1.00 97.31 101 LEU A N 1
ATOM 809 C CA . LEU A 1 101 ? 1.722 8.563 16.902 1.00 97.31 101 LEU A CA 1
ATOM 810 C C . LEU A 1 101 ? 1.403 7.105 16.571 1.00 97.31 101 LEU A C 1
ATOM 812 O O . LEU A 1 101 ? 0.246 6.738 16.367 1.00 97.31 101 LEU A O 1
ATOM 816 N N . VAL A 1 102 ? 2.439 6.269 16.535 1.00 96.88 102 VAL A N 1
ATOM 817 C CA . VAL A 1 102 ? 2.317 4.837 16.251 1.00 96.88 102 VAL A CA 1
ATOM 818 C C . VAL A 1 102 ? 3.024 4.048 17.343 1.00 96.88 102 VAL A C 1
ATOM 820 O O . VAL A 1 102 ? 4.159 4.353 17.706 1.00 96.88 102 VAL A O 1
ATOM 823 N N . ALA A 1 103 ? 2.359 3.005 17.832 1.00 96.88 103 ALA A N 1
ATOM 824 C CA . ALA A 1 103 ? 2.947 1.994 18.695 1.00 96.88 103 ALA A CA 1
ATOM 825 C C . ALA A 1 103 ? 2.828 0.631 18.007 1.00 96.88 103 ALA A C 1
ATOM 827 O O . ALA A 1 103 ? 1.736 0.220 17.613 1.00 96.88 103 ALA A O 1
ATOM 828 N N . MET A 1 104 ? 3.954 -0.064 17.860 1.00 95.50 104 MET A N 1
ATOM 829 C CA . MET A 1 104 ? 3.985 -1.411 17.293 1.00 95.50 104 MET A CA 1
ATOM 830 C C . MET A 1 104 ? 3.766 -2.437 18.405 1.00 95.50 104 MET A C 1
ATOM 832 O O . MET A 1 104 ? 4.400 -2.361 19.457 1.00 95.50 104 MET A O 1
ATOM 836 N N . ALA A 1 105 ? 2.876 -3.398 18.162 1.00 91.56 105 ALA A N 1
ATOM 837 C CA . ALA A 1 105 ? 2.692 -4.549 19.040 1.00 91.56 105 ALA A CA 1
ATOM 838 C C . ALA A 1 105 ? 3.844 -5.564 18.885 1.00 91.56 105 ALA A C 1
ATOM 840 O O . ALA A 1 105 ? 4.794 -5.345 18.128 1.00 91.56 105 ALA A O 1
ATOM 841 N N . GLU A 1 106 ? 3.755 -6.689 19.598 1.00 90.56 106 GLU A N 1
ATOM 842 C CA . GLU A 1 106 ? 4.745 -7.761 19.503 1.00 90.56 106 GLU A CA 1
ATOM 843 C 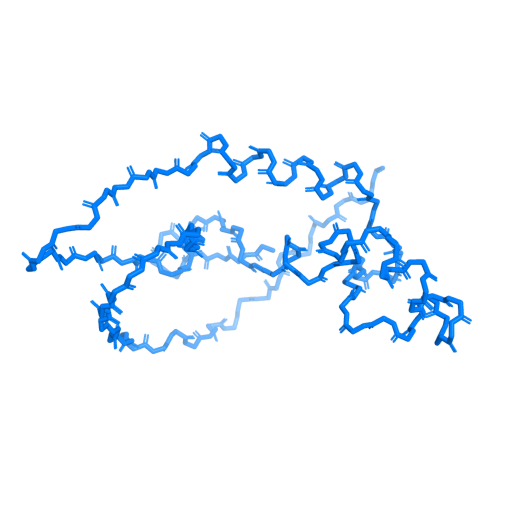C . GLU A 1 106 ? 4.864 -8.285 18.057 1.00 90.56 106 GLU A C 1
ATOM 845 O O . GLU A 1 106 ? 3.849 -8.596 17.422 1.00 90.56 106 GLU A O 1
ATOM 850 N N . PRO A 1 107 ? 6.089 -8.389 17.507 1.00 86.19 107 PRO A N 1
ATOM 851 C CA . PRO A 1 107 ? 6.284 -8.904 16.165 1.00 86.19 107 PRO A CA 1
ATOM 852 C C . PRO A 1 107 ? 5.942 -10.391 16.100 1.00 86.19 107 PRO A C 1
ATOM 854 O O . PRO A 1 107 ? 6.432 -11.209 16.879 1.00 86.19 107 PRO A O 1
ATOM 857 N N . LEU A 1 108 ? 5.158 -10.759 15.091 1.00 82.94 108 LEU A N 1
ATOM 858 C CA . LEU A 1 108 ? 4.911 -12.154 14.767 1.00 82.94 108 LEU A CA 1
ATOM 859 C C . LEU A 1 108 ? 6.157 -12.739 14.110 1.00 82.94 108 LEU A C 1
ATOM 861 O O . LEU A 1 108 ? 6.576 -12.305 13.036 1.00 82.94 108 LEU A O 1
ATOM 865 N N . ARG A 1 109 ? 6.735 -13.759 14.740 1.00 77.88 109 ARG A N 1
ATOM 866 C CA . ARG A 1 109 ? 7.709 -14.613 14.064 1.00 77.88 109 ARG A CA 1
ATOM 867 C C . ARG A 1 109 ? 6.931 -15.539 13.137 1.00 77.88 109 ARG A C 1
ATOM 869 O O . ARG A 1 109 ? 5.944 -16.121 13.594 1.00 77.88 109 ARG A O 1
ATOM 876 N N . PRO A 1 110 ? 7.334 -15.696 11.868 1.00 63.41 110 PRO A N 1
ATOM 877 C CA . PRO A 1 110 ? 6.790 -16.762 11.049 1.00 63.41 110 PRO A CA 1
ATOM 878 C C . PRO A 1 110 ? 6.995 -18.078 11.808 1.00 63.41 110 PRO A C 1
ATOM 880 O O . PRO A 1 110 ? 8.131 -18.491 12.036 1.00 63.41 110 PRO A O 1
ATOM 883 N N . ALA A 1 111 ? 5.907 -18.714 12.250 1.00 58.72 111 ALA A N 1
ATOM 884 C CA . ALA A 1 111 ? 5.949 -20.147 12.505 1.00 58.72 111 ALA A CA 1
ATOM 885 C C . ALA A 1 111 ? 6.377 -20.811 11.188 1.00 58.72 111 ALA A C 1
ATOM 887 O O . ALA A 1 111 ? 6.074 -20.262 10.128 1.00 58.72 111 ALA A O 1
ATOM 888 N N . GLU A 1 112 ? 7.087 -21.935 11.249 1.00 48.28 112 GLU A N 1
ATOM 889 C CA . GLU A 1 112 ? 7.574 -22.738 10.115 1.00 48.28 112 GLU A CA 1
ATOM 890 C C . GLU A 1 112 ? 6.412 -23.236 9.227 1.00 48.28 112 GLU A C 1
ATOM 892 O O . GLU A 1 112 ? 6.087 -24.416 9.169 1.00 48.28 112 GLU A O 1
ATOM 897 N N . CYS A 1 113 ? 5.715 -22.315 8.574 1.00 44.06 113 CYS A N 1
ATOM 898 C CA . CYS A 1 113 ? 4.564 -22.545 7.729 1.00 44.06 113 CYS A CA 1
ATOM 899 C C . CYS A 1 113 ? 5.087 -22.425 6.299 1.00 44.06 113 CYS A C 1
ATOM 901 O O . CYS A 1 113 ? 5.270 -21.300 5.816 1.00 44.06 113 CYS A O 1
ATOM 903 N N . PRO A 1 114 ? 5.440 -23.547 5.646 1.00 48.06 114 PRO A N 1
ATOM 904 C CA . PRO A 1 114 ? 5.945 -23.495 4.287 1.00 48.06 114 PRO A CA 1
ATOM 905 C C . PRO A 1 114 ? 4.893 -22.817 3.399 1.00 48.06 114 PRO A C 1
ATOM 907 O O . PRO A 1 114 ? 3.693 -23.045 3.596 1.00 48.06 114 PRO A O 1
ATOM 910 N N . PRO A 1 115 ? 5.300 -21.968 2.438 1.00 49.72 115 PRO A N 1
ATOM 911 C CA . PRO A 1 115 ? 4.357 -21.422 1.476 1.00 49.72 115 PRO A CA 1
ATOM 912 C C . PRO A 1 115 ? 3.628 -22.595 0.817 1.00 49.72 115 PRO A C 1
ATOM 914 O O . PRO A 1 115 ? 4.261 -23.539 0.349 1.00 49.72 115 PRO A O 1
ATOM 917 N N . SER A 1 116 ? 2.295 -22.556 0.832 1.00 48.66 116 SER A N 1
ATOM 918 C CA . SER A 1 116 ? 1.462 -23.561 0.178 1.00 48.66 116 SER A CA 1
ATOM 919 C C . SER A 1 116 ? 1.860 -23.628 -1.295 1.00 48.66 116 SER A C 1
ATOM 921 O O . SER A 1 116 ? 1.593 -22.689 -2.050 1.00 48.66 116 SER A O 1
ATOM 923 N N . ALA A 1 117 ? 2.546 -24.703 -1.675 1.00 51.78 117 ALA A N 1
ATOM 924 C CA . ALA A 1 117 ? 2.936 -24.984 -3.042 1.00 51.78 117 ALA A CA 1
ATOM 925 C C . ALA A 1 117 ? 1.685 -25.359 -3.835 1.00 51.78 117 ALA A C 1
ATOM 927 O O . ALA A 1 117 ? 1.368 -26.529 -3.958 1.00 51.78 117 ALA A O 1
ATOM 928 N N . GLU A 1 118 ? 0.948 -24.361 -4.309 1.00 45.59 118 GLU A N 1
ATOM 929 C CA . GLU A 1 118 ? -0.061 -24.522 -5.356 1.00 45.59 118 GLU A CA 1
ATOM 930 C C . GLU A 1 118 ? -0.373 -23.143 -5.950 1.00 45.59 118 GLU A C 1
ATOM 932 O O . GLU A 1 118 ? -1.392 -22.508 -5.687 1.00 45.59 118 GLU A O 1
ATOM 937 N N . ALA A 1 119 ? 0.572 -22.645 -6.747 1.00 44.44 119 ALA A N 1
ATOM 938 C CA . ALA A 1 119 ? 0.226 -21.823 -7.893 1.00 44.44 119 ALA A CA 1
ATOM 939 C C . ALA A 1 119 ? 0.138 -22.796 -9.071 1.00 44.44 119 ALA A C 1
ATOM 941 O O . ALA A 1 119 ? 1.153 -23.146 -9.671 1.00 44.44 119 ALA A O 1
ATOM 942 N N . SER A 1 120 ? -1.056 -23.333 -9.325 1.00 39.75 120 SER A N 1
ATOM 943 C CA . SER A 1 120 ? -1.300 -24.092 -10.547 1.00 39.75 120 SER A CA 1
ATOM 944 C C . SER A 1 120 ? -1.065 -23.157 -11.726 1.00 39.75 120 SER A C 1
ATOM 946 O O . SER A 1 120 ? -1.776 -22.168 -11.887 1.00 39.75 120 SER A O 1
ATOM 948 N N . ALA A 1 121 ? -0.039 -23.468 -12.513 1.00 37.09 121 ALA A N 1
ATOM 949 C CA . ALA A 1 121 ? 0.107 -22.951 -13.858 1.00 37.09 121 ALA A CA 1
ATOM 950 C C . ALA A 1 121 ? -1.123 -23.382 -14.668 1.00 37.09 121 ALA A C 1
ATOM 952 O O . ALA A 1 121 ? -1.449 -24.572 -14.724 1.00 37.09 121 ALA A O 1
ATOM 953 N N . GLY A 1 122 ? -1.804 -22.402 -15.247 1.00 34.69 122 GLY A N 1
ATOM 954 C CA . GLY A 1 122 ? -2.860 -22.552 -16.237 1.00 34.69 122 GLY A CA 1
ATOM 955 C C . GLY A 1 122 ? -2.718 -21.433 -17.246 1.00 34.69 122 GLY A C 1
ATOM 956 O O . GLY A 1 122 ? -2.403 -20.308 -16.795 1.00 34.69 122 GLY A O 1
#

Sequence (122 aa):
MTAHPVTGRRCWFNQIAFLNEWTIEPEIREYLIDVYGAEGLPFNTRFGGGDPIGQDIIQLLNDTYTAHTTREPWQAGDLMLVDNVRTAHSREAFEGPREVLVAMAEPLRPAECPPSAEASAG

Foldseek 3Di:
DDQDPPPRDDADDDCDLPQALLVDDVVVSVVQCVVQNPVRDPGHDDPPVRHGDDPVNSVVVVVVCVVPDDDDDDDPPDDDDDPNRHDDDDDDDDDDDDDDDDDDDDDDDDDPDPPPPDPDDD

pLDDT: mean 89.37, std 15.07, range [34.69, 98.06]

Radius of gyration: 18.03 Å; chains: 1; bounding box: 33×47×42 Å

InterPro domains:
  IPR003819 TauD/TfdA-like domain [PF02668] (2-104)
  IPR042098 Glutarate 2-hydroxylase superfamily [G3DSA:3.60.130.10] (1-105)